Protein AF-A0A0F4ZBK9-F1 (afdb_monomer)

Foldseek 3Di:
DDDDDPVRCVVPDDPDPPDDDDPVVVVVVVVVCVVPVPPPPVVVVVVVVVVVVVVVVVVVVVVVVVVVVVVVVVVVVVVVVVVVVVVVVVVVVVPPPDPPDPDPDPVPVPVVPVVVPD

Secondary structure (DSSP, 8-state):
-----HHHHHHT----TTSPPPHHHHHHHHHHHHHTTTTTHHHHHHHHHHHHHHHHHHHHHHHHHHHHHHHHHHHHHHHHHHHHHHHHHHHHHSS--------SSSTTSSTTTGGG--

Solvent-accessible surface area (backbone atoms only — not comparable to full-atom values): 7392 Å² total; per-residue (Å²): 133,87,82,77,52,70,72,60,55,59,74,72,62,65,100,45,100,86,58,87,79,54,69,68,56,53,52,50,50,51,49,48,50,58,75,62,36,66,90,56,47,65,65,51,48,52,55,49,50,54,54,50,50,54,52,52,51,52,53,49,54,52,49,50,54,51,51,52,52,52,50,52,51,51,50,52,50,52,50,52,51,52,50,54,55,48,53,56,52,53,59,61,65,68,74,70,77,71,85,78,78,90,80,83,87,68,83,76,68,61,76,71,60,65,83,78,74,127

pLDDT: mean 75.14, std 15.74, range [45.06, 97.44]

Organism: NCBI:txid72032

Sequence (118 aa):
MSNYTDEELDRDWKPSGRRPQSTIAQSFSQELSDLFRIENSAVDLDSQVDKRKRIVSLQTEELEALEARLREIQNLEARIRTDSLSASSSAASSATASPTTASSQQGQREAAQQARRD

Radius of gyration: 49.11 Å; Cα contacts (8 Å, |Δi|>4): 5; chains: 1; bounding box: 96×46×132 Å

Structure (mmCIF, N/CA/C/O backbone):
data_AF-A0A0F4ZBK9-F1
#
_entry.id   AF-A0A0F4ZBK9-F1
#
loop_
_atom_site.group_PDB
_atom_site.id
_atom_site.type_symbol
_atom_site.label_atom_id
_atom_site.label_alt_id
_atom_site.label_comp_id
_atom_site.label_asym_id
_atom_site.label_entity_id
_atom_site.label_seq_id
_atom_site.pdbx_PDB_ins_code
_atom_site.Cartn_x
_atom_site.Cartn_y
_atom_site.Cartn_z
_atom_site.occupancy
_atom_site.B_iso_or_equiv
_atom_site.auth_seq_id
_atom_site.auth_comp_id
_atom_site.auth_asym_id
_atom_site.auth_atom_id
_atom_site.pdbx_PDB_model_num
ATOM 1 N N . MET A 1 1 ? 17.379 18.348 -50.852 1.00 45.06 1 MET A N 1
ATOM 2 C CA . MET A 1 1 ? 18.078 17.452 -49.909 1.00 45.06 1 MET A CA 1
ATOM 3 C C . MET A 1 1 ? 17.512 17.753 -48.536 1.00 45.06 1 MET A C 1
ATOM 5 O O . MET A 1 1 ? 17.728 18.856 -48.054 1.00 45.06 1 MET A O 1
ATOM 9 N N . SER A 1 2 ? 16.684 16.865 -47.984 1.00 67.19 2 SER A N 1
ATOM 10 C CA . SER A 1 2 ? 16.124 17.044 -46.640 1.00 67.19 2 SER A CA 1
ATOM 11 C C . SER A 1 2 ? 17.207 16.708 -45.618 1.00 67.19 2 SER A C 1
ATOM 13 O O . SER A 1 2 ? 17.667 15.569 -45.577 1.00 67.19 2 SER A O 1
ATOM 15 N N . ASN A 1 3 ? 17.650 17.704 -44.853 1.00 69.75 3 ASN A N 1
ATOM 16 C CA . ASN A 1 3 ? 18.548 17.507 -43.720 1.00 69.75 3 ASN A CA 1
ATOM 17 C C . ASN A 1 3 ? 17.685 17.150 -42.511 1.00 69.75 3 ASN A C 1
ATOM 19 O O . ASN A 1 3 ? 17.141 18.045 -41.871 1.00 69.75 3 ASN A O 1
ATOM 23 N N . TYR A 1 4 ? 17.515 15.858 -42.249 1.00 72.31 4 TYR A N 1
ATOM 24 C CA . TYR A 1 4 ? 16.946 15.399 -40.984 1.00 72.31 4 TYR A CA 1
ATOM 25 C C . TYR A 1 4 ? 17.944 15.688 -39.860 1.00 72.31 4 TYR A C 1
ATOM 27 O O . TYR A 1 4 ? 19.155 15.532 -40.059 1.00 72.31 4 TYR A O 1
ATOM 35 N N . THR A 1 5 ? 17.455 16.147 -38.711 1.00 73.50 5 THR A N 1
ATOM 36 C CA . THR A 1 5 ? 18.301 16.337 -37.529 1.00 73.50 5 THR A CA 1
ATOM 37 C C . THR A 1 5 ? 18.638 14.985 -36.906 1.00 73.50 5 THR A C 1
ATOM 39 O O . THR A 1 5 ? 17.872 14.030 -37.006 1.00 73.50 5 THR A O 1
ATOM 42 N N . ASP A 1 6 ? 19.802 14.900 -36.267 1.00 69.75 6 ASP A N 1
ATOM 43 C CA . ASP A 1 6 ? 20.301 13.679 -35.615 1.00 69.75 6 ASP A CA 1
ATOM 44 C C . ASP A 1 6 ? 19.265 13.089 -34.636 1.00 69.75 6 ASP A C 1
ATOM 46 O O . ASP A 1 6 ? 18.960 11.901 -34.673 1.00 69.75 6 ASP A O 1
ATOM 50 N N . GLU A 1 7 ? 18.597 13.962 -33.876 1.00 73.44 7 GLU A N 1
ATOM 51 C CA . GLU A 1 7 ? 17.517 13.607 -32.947 1.00 73.44 7 GLU A CA 1
ATOM 52 C C . GLU A 1 7 ? 16.290 12.980 -33.636 1.00 73.44 7 GLU A C 1
ATOM 54 O O . GLU A 1 7 ? 15.628 12.117 -33.059 1.00 73.44 7 GLU A O 1
ATOM 59 N N . GLU A 1 8 ? 15.965 13.387 -34.867 1.00 71.56 8 GLU A N 1
ATOM 60 C CA . GLU A 1 8 ? 14.877 12.783 -35.646 1.00 71.56 8 GLU A CA 1
ATOM 61 C C . GLU A 1 8 ? 15.281 11.412 -36.203 1.00 71.56 8 GLU A C 1
ATOM 63 O O . GLU A 1 8 ? 14.475 10.481 -36.178 1.00 71.56 8 GLU A O 1
ATOM 68 N N . LEU A 1 9 ? 16.533 11.257 -36.654 1.00 69.12 9 LEU A N 1
ATOM 69 C CA . LEU A 1 9 ? 17.057 9.960 -37.099 1.00 69.12 9 LEU A CA 1
ATOM 70 C C . LEU A 1 9 ? 17.104 8.930 -35.964 1.00 69.12 9 LEU A C 1
ATOM 72 O O . LEU A 1 9 ? 16.860 7.747 -36.219 1.00 69.12 9 LEU A O 1
ATOM 76 N N . ASP A 1 10 ? 17.409 9.366 -34.742 1.00 74.44 10 ASP A N 1
ATOM 77 C CA . ASP A 1 10 ? 17.527 8.491 -33.575 1.00 74.44 10 ASP A CA 1
ATOM 78 C C . ASP A 1 10 ? 16.170 7.967 -33.086 1.00 74.44 10 ASP A C 1
ATOM 80 O O . ASP 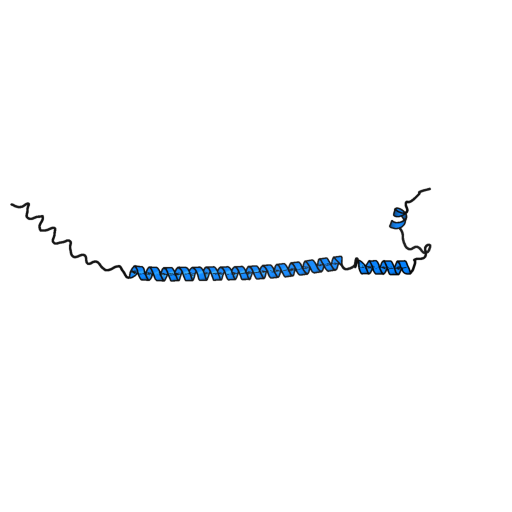A 1 10 ? 16.066 6.805 -32.688 1.00 74.44 10 ASP A O 1
ATOM 84 N N . ARG A 1 11 ? 15.103 8.776 -33.153 1.00 76.06 11 ARG A N 1
ATOM 85 C CA . ARG A 1 11 ? 13.757 8.362 -32.701 1.00 76.06 11 ARG A CA 1
ATOM 86 C C . ARG A 1 11 ? 13.159 7.233 -33.533 1.00 76.06 11 ARG A C 1
ATOM 88 O O . ARG A 1 11 ? 12.500 6.356 -32.977 1.00 76.06 11 ARG A O 1
ATOM 95 N N . ASP A 1 12 ? 13.387 7.254 -34.841 1.00 68.06 12 ASP A N 1
ATOM 96 C CA . ASP A 1 12 ? 12.835 6.267 -35.777 1.00 68.06 12 ASP A CA 1
ATOM 97 C C . ASP A 1 12 ? 13.812 5.126 -36.083 1.00 68.06 12 ASP A C 1
ATOM 99 O O . ASP A 1 12 ? 13.557 4.267 -36.942 1.00 68.06 12 ASP A O 1
ATOM 103 N N . TRP A 1 13 ? 14.944 5.093 -35.382 1.00 71.25 13 TRP A N 1
ATOM 104 C CA . TRP A 1 13 ? 15.963 4.096 -35.609 1.00 71.25 13 TRP A CA 1
ATOM 105 C C . TRP A 1 13 ? 15.459 2.694 -35.251 1.00 71.25 13 TRP A C 1
ATOM 107 O O . TRP A 1 13 ? 15.064 2.391 -34.125 1.00 71.25 13 TRP A O 1
ATOM 117 N N . LYS A 1 14 ? 15.510 1.800 -36.242 1.00 66.38 14 LYS A N 1
ATOM 118 C CA . LYS A 1 14 ? 15.242 0.369 -36.088 1.00 66.38 14 LYS A CA 1
ATOM 119 C C . LYS A 1 14 ? 16.509 -0.414 -36.422 1.00 66.38 14 LYS A C 1
ATOM 121 O O . LYS A 1 14 ? 17.177 -0.064 -37.402 1.00 66.38 14 LYS A O 1
ATOM 126 N N . PRO A 1 15 ? 16.829 -1.495 -35.688 1.00 64.56 15 PRO A N 1
ATOM 127 C CA . PRO A 1 15 ? 17.947 -2.370 -36.018 1.00 64.56 15 PRO A CA 1
ATOM 128 C C . PRO A 1 15 ? 17.748 -2.969 -37.418 1.00 64.56 15 PRO A C 1
ATOM 130 O O . PRO A 1 15 ? 17.031 -3.945 -37.611 1.00 64.56 15 PRO A O 1
ATOM 133 N N . SER A 1 16 ? 18.354 -2.351 -38.427 1.00 65.19 16 SER A N 1
ATOM 134 C CA . SER A 1 16 ? 18.416 -2.870 -39.791 1.00 65.19 16 SER A CA 1
ATOM 135 C C . SER A 1 16 ? 19.841 -3.337 -40.056 1.00 65.19 16 SER A C 1
ATOM 137 O O . SER A 1 16 ? 20.800 -2.727 -39.578 1.00 65.19 16 SER A O 1
ATOM 139 N N . GLY A 1 17 ? 19.999 -4.419 -40.825 1.00 61.22 17 GLY A N 1
ATOM 140 C CA . GLY A 1 17 ? 21.279 -5.108 -41.056 1.00 61.22 17 GLY A CA 1
ATOM 141 C C . GLY A 1 17 ? 22.394 -4.287 -41.727 1.00 61.22 17 GLY A C 1
ATOM 142 O O . GLY A 1 17 ? 23.391 -4.859 -42.148 1.00 61.22 17 GLY A O 1
ATOM 143 N N . ARG A 1 18 ? 22.243 -2.963 -41.859 1.00 66.50 18 ARG A N 1
ATOM 144 C CA . ARG A 1 18 ? 23.263 -2.041 -42.375 1.00 66.50 18 ARG A CA 1
ATOM 145 C C . ARG A 1 18 ? 24.150 -1.414 -41.297 1.00 66.50 18 ARG A C 1
ATOM 147 O O . ARG A 1 18 ? 25.195 -0.879 -41.653 1.00 66.50 18 ARG A O 1
ATOM 154 N N . ARG A 1 19 ? 23.777 -1.468 -40.011 1.00 66.06 19 ARG A N 1
ATOM 155 C CA . ARG A 1 19 ? 24.632 -1.010 -38.900 1.00 66.06 19 ARG A CA 1
ATOM 156 C C . ARG A 1 19 ? 24.851 -2.156 -37.904 1.00 66.06 19 ARG A C 1
ATOM 158 O O . ARG A 1 19 ? 23.870 -2.615 -37.319 1.00 66.06 19 ARG A O 1
ATOM 165 N N . PRO A 1 20 ? 26.091 -2.642 -37.717 1.00 66.06 20 PRO A N 1
ATOM 166 C CA . PRO A 1 20 ? 26.369 -3.673 -36.724 1.00 66.06 20 PRO A CA 1
ATOM 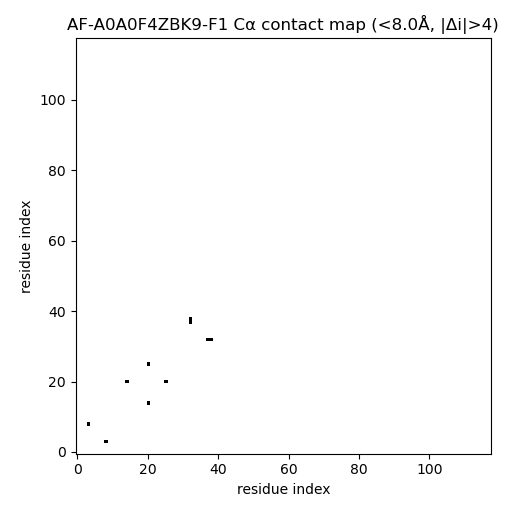167 C C . PRO A 1 20 ? 26.038 -3.146 -35.322 1.00 66.06 20 PRO A C 1
ATOM 169 O O . PRO A 1 20 ? 26.465 -2.057 -34.947 1.00 66.06 20 PRO A O 1
ATOM 172 N N . GLN A 1 21 ? 25.251 -3.912 -34.564 1.00 72.62 21 GLN A N 1
ATOM 173 C CA . GLN A 1 21 ? 24.997 -3.639 -33.150 1.00 72.62 21 GLN A CA 1
ATOM 174 C C . GLN A 1 21 ? 26.253 -3.978 -32.352 1.00 72.62 21 GLN A C 1
ATOM 176 O O . GLN A 1 21 ? 26.763 -5.094 -32.446 1.00 72.62 21 GLN A O 1
ATOM 181 N N . SER A 1 22 ? 26.748 -3.037 -31.556 1.00 82.06 22 SER A N 1
ATOM 182 C CA . SER A 1 22 ? 27.855 -3.304 -30.640 1.00 82.06 22 SER A CA 1
ATOM 183 C C . SER A 1 22 ? 27.382 -4.229 -29.514 1.00 82.06 22 SER A C 1
ATOM 185 O O . SER A 1 22 ? 26.429 -3.899 -28.811 1.00 82.06 22 SER A O 1
ATOM 187 N N . THR A 1 23 ? 28.074 -5.348 -29.278 1.00 78.50 23 THR A N 1
ATOM 188 C CA . THR A 1 23 ? 27.777 -6.276 -28.166 1.00 78.50 23 THR A CA 1
ATOM 189 C C . THR A 1 23 ? 27.754 -5.563 -26.808 1.00 78.50 23 THR A C 1
ATOM 191 O O . THR A 1 23 ? 26.904 -5.852 -25.973 1.00 78.50 23 THR A O 1
ATOM 194 N N . ILE A 1 24 ? 28.634 -4.573 -26.614 1.00 80.62 24 ILE A N 1
ATOM 195 C CA . ILE A 1 24 ? 28.697 -3.768 -25.384 1.00 80.62 24 ILE A CA 1
ATOM 196 C C . ILE A 1 24 ? 27.480 -2.850 -25.199 1.00 80.62 24 ILE A C 1
ATOM 198 O O . ILE A 1 24 ? 27.072 -2.579 -24.077 1.00 80.62 24 ILE A O 1
ATOM 202 N N . ALA A 1 25 ? 26.870 -2.386 -26.293 1.00 82.19 25 ALA A N 1
ATOM 203 C CA . ALA A 1 25 ? 25.665 -1.566 -26.227 1.00 82.19 25 ALA A CA 1
ATOM 204 C C . ALA A 1 25 ? 24.439 -2.424 -25.884 1.00 82.19 25 ALA A C 1
ATOM 206 O O . ALA A 1 25 ? 23.567 -1.969 -25.152 1.00 82.19 25 ALA A O 1
ATOM 207 N N . GLN A 1 26 ? 24.401 -3.680 -26.347 1.00 79.06 26 GLN A N 1
ATOM 208 C CA . GLN A 1 26 ? 23.375 -4.641 -25.935 1.00 79.06 26 GLN A CA 1
ATOM 209 C C . GLN A 1 26 ? 23.479 -4.966 -24.443 1.00 79.06 26 GLN A C 1
ATOM 211 O O . GLN A 1 26 ? 22.469 -4.904 -23.747 1.00 79.06 26 GLN A O 1
ATOM 216 N N . SER A 1 27 ? 24.688 -5.242 -23.934 1.00 82.69 27 SER A N 1
ATOM 217 C CA . SER A 1 27 ? 24.881 -5.498 -22.501 1.00 82.69 27 SER A CA 1
ATOM 218 C C . SER A 1 27 ? 24.551 -4.271 -21.652 1.00 82.69 27 SER A C 1
ATOM 220 O O . SER A 1 27 ? 23.887 -4.399 -20.631 1.00 82.69 27 SER A O 1
ATOM 222 N N . PHE A 1 28 ? 24.948 -3.078 -22.102 1.00 82.88 28 PHE A N 1
ATOM 223 C CA . PHE A 1 28 ? 24.647 -1.828 -21.408 1.00 82.88 28 PHE A CA 1
ATOM 224 C C . PHE A 1 28 ? 23.146 -1.513 -21.405 1.00 82.88 28 PHE A C 1
ATOM 226 O O . PHE A 1 28 ? 22.590 -1.163 -20.371 1.00 82.88 28 PHE A O 1
ATOM 233 N N . SER A 1 29 ? 22.456 -1.693 -22.537 1.00 83.38 29 SER A N 1
ATOM 234 C CA . SER A 1 29 ? 20.999 -1.543 -22.601 1.00 83.38 29 SER A CA 1
ATOM 235 C C . SER A 1 29 ? 20.299 -2.523 -21.666 1.00 83.38 29 SER A C 1
ATOM 237 O O . SER A 1 29 ? 19.362 -2.128 -20.986 1.00 83.38 29 SER A O 1
ATOM 239 N N . GLN A 1 30 ? 20.750 -3.779 -21.615 1.00 82.88 30 GLN A N 1
ATOM 240 C CA . GLN A 1 30 ? 20.179 -4.790 -20.728 1.00 82.88 30 GLN A CA 1
ATOM 241 C C . GLN A 1 30 ? 20.390 -4.437 -19.248 1.00 82.88 30 GLN A C 1
ATOM 243 O O . GLN A 1 30 ? 19.479 -4.607 -18.443 1.00 82.88 30 GLN A O 1
ATOM 248 N N . GLU A 1 31 ? 21.557 -3.895 -18.897 1.00 83.62 31 GLU A N 1
ATOM 249 C CA . GLU A 1 31 ? 21.859 -3.417 -17.545 1.00 83.62 31 GLU A CA 1
ATOM 250 C C . GLU A 1 31 ? 21.008 -2.200 -17.159 1.00 83.62 31 GLU A C 1
ATOM 252 O O . GLU A 1 31 ? 20.542 -2.117 -16.028 1.00 83.62 31 GLU A O 1
ATOM 257 N N . LEU A 1 32 ? 20.721 -1.286 -18.094 1.00 82.94 32 LEU A N 1
ATOM 258 C CA . LEU A 1 32 ? 19.786 -0.181 -17.856 1.00 82.94 32 LEU A CA 1
ATOM 259 C C . LEU A 1 32 ? 18.341 -0.665 -17.702 1.00 82.94 32 LEU A C 1
ATOM 261 O O . LEU A 1 32 ? 17.632 -0.190 -16.814 1.00 82.94 32 LEU A O 1
ATOM 265 N N . SER A 1 33 ? 17.903 -1.615 -18.530 1.00 77.44 33 SER A N 1
ATOM 266 C CA . SER A 1 33 ? 16.586 -2.245 -18.396 1.00 77.44 33 SER A CA 1
ATOM 267 C C . SER A 1 33 ? 16.413 -2.893 -17.017 1.00 77.44 33 SER A C 1
ATOM 269 O O . SER A 1 33 ? 15.352 -2.749 -16.405 1.00 77.44 33 SER A O 1
ATOM 271 N N . ASP A 1 34 ? 17.464 -3.541 -16.500 1.00 77.56 34 ASP A N 1
ATOM 272 C CA . ASP A 1 34 ? 17.483 -4.144 -15.163 1.00 77.56 34 ASP A CA 1
ATOM 273 C C . ASP A 1 34 ? 17.568 -3.091 -14.041 1.00 77.56 34 ASP A C 1
ATOM 275 O O . ASP A 1 34 ? 16.758 -3.111 -13.115 1.00 77.56 34 ASP A O 1
ATOM 279 N N . LEU A 1 35 ? 18.465 -2.101 -14.153 1.00 77.81 35 LEU A N 1
ATOM 280 C CA . LEU A 1 35 ? 18.626 -1.003 -13.186 1.00 77.81 35 LEU A CA 1
ATOM 281 C C . LEU A 1 35 ? 17.334 -0.216 -12.981 1.00 77.81 35 LEU A C 1
ATOM 283 O O . LEU A 1 35 ? 16.953 0.089 -11.849 1.00 77.81 35 LEU A O 1
ATOM 287 N N . PHE A 1 36 ? 16.657 0.121 -14.075 1.00 75.81 36 PHE A N 1
ATOM 288 C CA . PHE A 1 36 ? 15.431 0.900 -14.016 1.00 75.81 36 PHE A CA 1
ATOM 289 C C . PHE A 1 36 ? 14.177 0.035 -13.835 1.00 75.81 36 PHE A C 1
ATOM 291 O O . PHE A 1 36 ? 13.097 0.591 -13.629 1.00 75.81 36 PHE A O 1
ATOM 298 N N . ARG A 1 37 ? 14.295 -1.304 -13.875 1.00 68.25 37 ARG A N 1
ATOM 299 C CA . ARG A 1 37 ? 13.197 -2.276 -13.681 1.00 68.25 37 ARG A CA 1
ATOM 300 C C . ARG A 1 37 ? 11.906 -1.886 -14.423 1.00 68.25 37 ARG A C 1
ATOM 302 O O . ARG A 1 37 ? 10.802 -2.093 -13.911 1.00 68.25 37 ARG A O 1
ATOM 309 N N . ILE A 1 38 ? 12.049 -1.266 -15.597 1.00 65.19 38 ILE A N 1
ATOM 310 C CA . ILE A 1 38 ? 11.010 -0.418 -16.215 1.00 65.19 38 ILE A CA 1
ATOM 311 C C . ILE A 1 38 ? 9.775 -1.233 -16.598 1.00 65.19 38 ILE A C 1
ATOM 313 O O . ILE A 1 38 ? 8.657 -0.733 -16.529 1.00 65.19 38 ILE A O 1
ATOM 317 N N . GLU A 1 39 ? 9.958 -2.498 -16.963 1.00 62.66 39 GLU A N 1
ATOM 318 C CA . GLU A 1 39 ? 8.906 -3.274 -17.623 1.00 62.66 39 GLU A CA 1
ATOM 319 C C . GLU A 1 39 ? 7.974 -4.016 -16.651 1.00 62.66 39 GLU A C 1
ATOM 321 O O . GLU A 1 39 ? 6.847 -4.326 -17.024 1.00 62.66 39 GLU A O 1
ATOM 326 N N . ASN A 1 40 ? 8.373 -4.213 -15.385 1.00 60.00 40 ASN A N 1
ATOM 327 C CA . ASN A 1 40 ? 7.562 -4.935 -14.387 1.00 60.00 40 ASN A CA 1
ATOM 328 C C . ASN A 1 40 ? 7.292 -4.145 -13.096 1.00 60.00 40 ASN A C 1
ATOM 330 O O . ASN A 1 40 ? 6.275 -4.356 -12.438 1.00 60.00 40 ASN A O 1
ATOM 334 N N . SER A 1 41 ? 8.170 -3.206 -12.727 1.00 65.44 41 SER A N 1
ATOM 335 C CA . SER A 1 41 ? 8.128 -2.571 -11.405 1.00 65.44 41 SER A CA 1
ATOM 336 C C . SER A 1 41 ? 6.912 -1.671 -11.202 1.00 65.44 41 SER A C 1
ATOM 338 O O . SER A 1 41 ? 6.334 -1.687 -10.124 1.00 65.44 41 SER A O 1
ATOM 340 N N . ALA A 1 42 ? 6.486 -0.906 -12.212 1.00 71.31 42 ALA A N 1
ATOM 341 C CA . ALA A 1 42 ? 5.397 0.062 -12.047 1.00 71.31 42 ALA A CA 1
ATOM 342 C C . ALA A 1 42 ? 4.035 -0.613 -11.796 1.00 71.31 42 ALA A C 1
ATOM 344 O O . ALA A 1 42 ? 3.308 -0.214 -10.888 1.00 71.31 42 ALA A O 1
ATOM 345 N N . VAL A 1 43 ? 3.720 -1.666 -12.556 1.00 77.62 43 VAL A N 1
ATOM 346 C CA . VAL A 1 43 ? 2.483 -2.450 -12.387 1.00 77.62 43 VAL A CA 1
ATOM 347 C C . VAL A 1 43 ? 2.518 -3.236 -11.073 1.00 77.62 43 VAL A C 1
ATOM 349 O O . VAL A 1 43 ? 1.529 -3.276 -10.337 1.00 77.62 43 VAL A O 1
ATOM 352 N N . ASP A 1 44 ? 3.675 -3.807 -10.724 1.00 78.06 44 ASP A N 1
ATOM 353 C CA . ASP A 1 44 ? 3.848 -4.513 -9.456 1.00 78.06 44 ASP A CA 1
ATOM 354 C C . ASP A 1 44 ? 3.732 -3.560 -8.253 1.00 78.06 44 ASP A C 1
ATOM 356 O O . ASP A 1 44 ? 3.084 -3.916 -7.263 1.00 78.06 44 ASP A O 1
ATOM 360 N N . LEU A 1 45 ? 4.289 -2.342 -8.338 1.00 80.94 45 LEU A N 1
ATOM 361 C CA . LEU A 1 45 ? 4.158 -1.301 -7.312 1.00 80.94 45 LEU A CA 1
ATOM 362 C C . LEU A 1 45 ? 2.703 -0.891 -7.117 1.00 80.94 45 LEU A C 1
ATOM 364 O O . LEU A 1 45 ? 2.256 -0.823 -5.974 1.00 80.94 45 LEU A O 1
ATOM 368 N N . ASP A 1 46 ? 1.971 -0.643 -8.201 1.00 85.62 46 ASP A N 1
ATOM 369 C CA . ASP A 1 46 ? 0.564 -0.241 -8.139 1.00 85.62 46 ASP A CA 1
ATOM 370 C C . ASP A 1 46 ? -0.282 -1.328 -7.459 1.00 85.62 46 ASP A C 1
ATOM 372 O O . ASP A 1 46 ? -0.979 -1.079 -6.471 1.00 85.62 46 ASP A O 1
ATOM 376 N N . SER A 1 47 ? -0.082 -2.588 -7.862 1.00 86.75 47 SER A N 1
ATOM 377 C CA . SER A 1 47 ? -0.750 -3.728 -7.229 1.00 86.75 47 SER A CA 1
ATOM 378 C C . SER A 1 47 ? -0.401 -3.875 -5.739 1.00 86.75 47 SER A C 1
ATOM 380 O O . SER A 1 47 ? -1.252 -4.260 -4.930 1.00 86.75 47 SER A O 1
ATOM 382 N N . GLN A 1 48 ? 0.844 -3.582 -5.344 1.00 88.62 48 GLN A N 1
ATOM 383 C CA . GLN A 1 48 ? 1.276 -3.619 -3.946 1.00 88.62 48 GLN A CA 1
ATOM 384 C C . GLN A 1 48 ? 0.672 -2.478 -3.135 1.00 88.62 48 GLN A C 1
ATOM 386 O O . GLN A 1 48 ? 0.265 -2.695 -1.992 1.00 88.62 48 GLN A O 1
ATOM 391 N N . VAL A 1 49 ? 0.597 -1.280 -3.711 1.00 93.88 49 VAL A N 1
ATOM 392 C CA . VAL A 1 49 ? -0.031 -0.120 -3.081 1.00 93.88 49 VAL A CA 1
ATOM 393 C C . VAL A 1 49 ? -1.510 -0.398 -2.841 1.00 93.88 49 VAL A C 1
ATOM 395 O O . VAL A 1 49 ? -1.980 -0.199 -1.723 1.00 93.88 49 VAL A O 1
ATOM 398 N N . ASP A 1 50 ? -2.226 -0.941 -3.821 1.00 94.44 50 ASP A N 1
ATOM 399 C CA . ASP A 1 50 ? -3.640 -1.286 -3.669 1.00 94.44 50 ASP A CA 1
ATOM 400 C C . ASP A 1 50 ? -3.881 -2.369 -2.618 1.00 94.44 50 ASP A C 1
ATOM 402 O O . ASP A 1 50 ? -4.790 -2.247 -1.792 1.00 94.44 50 ASP A O 1
ATOM 406 N N . LYS A 1 51 ? -3.039 -3.409 -2.587 1.00 94.25 51 LYS A N 1
ATOM 407 C CA . LYS A 1 51 ? -3.085 -4.431 -1.529 1.00 94.25 51 LYS A CA 1
ATOM 408 C C . LYS A 1 51 ? -2.881 -3.804 -0.151 1.00 94.25 51 LYS A C 1
ATOM 410 O O . LYS A 1 51 ? -3.657 -4.079 0.762 1.00 94.25 51 LYS A O 1
ATOM 415 N N . ARG A 1 52 ? -1.872 -2.939 0.001 1.00 95.50 52 ARG A N 1
ATOM 416 C CA . ARG A 1 52 ? -1.591 -2.250 1.271 1.00 95.50 52 ARG A CA 1
ATOM 417 C C . ARG A 1 52 ? -2.732 -1.329 1.682 1.00 95.50 52 ARG A C 1
ATOM 419 O O . ARG A 1 52 ? -3.123 -1.370 2.841 1.00 95.50 52 ARG A O 1
ATOM 426 N N . LYS A 1 53 ? -3.304 -0.559 0.752 1.00 97.00 53 LYS A N 1
ATOM 427 C CA . LYS A 1 53 ? -4.469 0.298 1.017 1.00 97.00 53 LYS A CA 1
ATOM 428 C C . LYS A 1 53 ? -5.632 -0.511 1.582 1.00 97.00 53 LYS A C 1
ATOM 430 O O . LYS A 1 53 ? -6.151 -0.142 2.624 1.00 97.00 53 LYS A O 1
ATOM 435 N N . ARG A 1 54 ? -5.989 -1.643 0.960 1.00 95.88 54 ARG A N 1
ATOM 436 C CA . ARG A 1 54 ? -7.077 -2.506 1.461 1.00 95.88 54 ARG A CA 1
ATOM 437 C C . ARG A 1 54 ? -6.810 -3.030 2.870 1.00 95.88 54 ARG A C 1
ATOM 439 O O . ARG A 1 54 ? -7.719 -3.028 3.690 1.00 95.88 54 ARG A O 1
ATOM 446 N N . ILE A 1 55 ? -5.578 -3.461 3.150 1.00 96.38 55 ILE A N 1
ATOM 447 C CA . ILE A 1 55 ? -5.195 -3.946 4.484 1.00 96.38 55 ILE A CA 1
ATOM 448 C C . ILE A 1 55 ? -5.331 -2.826 5.519 1.00 96.38 55 ILE A C 1
ATOM 450 O O . ILE A 1 55 ? -5.933 -3.038 6.565 1.00 96.38 55 ILE A O 1
ATOM 454 N N . VAL A 1 56 ? -4.812 -1.634 5.216 1.00 97.38 56 VAL A N 1
ATOM 455 C CA . VAL A 1 56 ? -4.889 -0.482 6.124 1.00 97.38 56 VAL A CA 1
ATOM 456 C C . VAL A 1 56 ? -6.337 -0.050 6.350 1.00 97.38 56 VAL A C 1
ATOM 458 O O . VAL A 1 56 ? -6.708 0.215 7.489 1.00 97.38 56 VAL A O 1
ATOM 461 N N . SER A 1 57 ? -7.170 -0.019 5.307 1.00 96.25 57 SER A N 1
ATOM 462 C CA . SER A 1 57 ? -8.602 0.269 5.448 1.00 96.25 57 SER A CA 1
ATOM 463 C C . SER A 1 57 ? -9.293 -0.730 6.377 1.00 96.25 57 SER A C 1
ATOM 465 O O . SER A 1 57 ? -9.943 -0.304 7.324 1.00 96.25 57 SER A O 1
ATOM 467 N N . LEU A 1 58 ? -9.071 -2.036 6.186 1.00 96.94 58 LEU A N 1
ATOM 468 C CA . LEU A 1 58 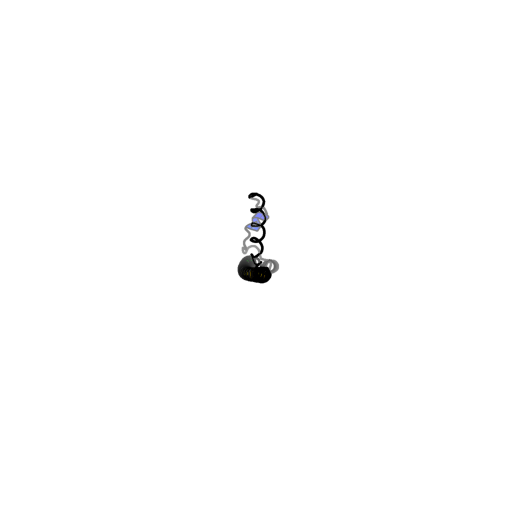? -9.652 -3.074 7.045 1.00 96.94 58 LEU A CA 1
ATOM 469 C C . LEU A 1 58 ? -9.207 -2.928 8.509 1.00 96.94 58 LEU A C 1
ATOM 471 O O . LEU A 1 58 ? -10.024 -2.999 9.420 1.00 96.94 58 LEU A O 1
ATOM 475 N N . GLN A 1 59 ? -7.912 -2.690 8.736 1.00 96.75 59 GLN A N 1
ATOM 476 C CA . GLN A 1 59 ? -7.376 -2.470 10.082 1.00 96.75 59 GLN A CA 1
ATOM 477 C C . GLN A 1 59 ? -7.962 -1.214 10.735 1.00 96.75 59 GLN A C 1
ATOM 479 O O . GLN A 1 59 ? -8.187 -1.196 11.940 1.00 96.75 59 GLN A O 1
ATOM 484 N N . THR A 1 60 ? -8.216 -0.168 9.948 1.00 96.75 60 THR A N 1
ATOM 485 C CA . THR A 1 60 ? -8.819 1.078 10.440 1.00 96.75 60 THR A CA 1
ATOM 486 C C . THR A 1 60 ? -10.269 0.850 10.863 1.00 96.75 60 THR A C 1
ATOM 488 O O . THR A 1 60 ? -10.651 1.293 11.940 1.00 96.75 60 THR A O 1
ATOM 491 N N . GLU A 1 61 ? -11.049 0.108 10.072 1.00 96.81 61 GLU A N 1
ATOM 492 C CA . GLU A 1 61 ? -12.427 -0.273 10.416 1.00 96.81 61 GLU A CA 1
ATOM 493 C C . GLU A 1 61 ? -12.480 -1.127 11.693 1.00 96.81 61 GLU A C 1
ATOM 495 O O . GLU A 1 61 ? -13.322 -0.906 12.564 1.00 96.81 61 GLU A O 1
ATOM 500 N N . GLU A 1 62 ? -11.556 -2.082 11.844 1.00 96.75 62 GLU A N 1
ATOM 501 C CA . GLU A 1 62 ? -11.458 -2.903 13.054 1.00 96.75 62 GLU A CA 1
ATOM 502 C C . GLU A 1 62 ? -11.101 -2.058 14.286 1.00 96.75 62 GLU A C 1
ATOM 504 O O . GLU A 1 62 ? -11.723 -2.206 15.341 1.00 96.75 62 GLU A O 1
ATOM 509 N N . LEU A 1 63 ? -10.140 -1.137 14.153 1.00 97.44 63 LEU A N 1
ATOM 510 C CA . LEU A 1 63 ? -9.774 -0.213 15.227 1.00 97.44 63 LEU A CA 1
ATOM 511 C C . LEU A 1 63 ? -10.942 0.700 15.609 1.00 97.44 63 LEU A C 1
ATOM 513 O O . LEU A 1 63 ? -11.223 0.850 16.796 1.00 97.44 63 LEU A O 1
ATOM 517 N N . GLU A 1 64 ? -11.668 1.245 14.635 1.00 96.75 64 GLU A N 1
ATOM 518 C CA . GLU A 1 64 ? -12.849 2.074 14.886 1.00 96.75 64 GLU A CA 1
ATOM 519 C C . GLU A 1 64 ? -13.940 1.288 15.630 1.00 96.75 64 GLU A C 1
ATOM 521 O O . GLU A 1 64 ? -14.510 1.779 16.609 1.00 96.75 64 GLU A O 1
ATOM 526 N N . ALA A 1 65 ? -14.190 0.035 15.238 1.00 96.69 65 ALA A N 1
ATOM 527 C CA . ALA A 1 65 ? -15.144 -0.833 15.923 1.00 96.69 65 ALA A CA 1
ATOM 528 C C . ALA A 1 65 ? -14.732 -1.115 17.381 1.00 96.69 65 ALA A C 1
ATOM 530 O O . ALA A 1 65 ? -15.577 -1.121 18.286 1.00 96.69 65 ALA A O 1
ATOM 531 N N . LEU A 1 66 ? -13.434 -1.321 17.631 1.00 96.75 66 LEU A N 1
ATOM 532 C CA . LEU A 1 66 ? -12.899 -1.507 18.980 1.00 96.75 66 LEU A CA 1
ATOM 533 C C . LEU A 1 66 ? -13.019 -0.232 19.822 1.00 96.75 66 LEU A C 1
ATOM 535 O O . LEU A 1 66 ? -13.446 -0.301 20.977 1.00 96.75 66 LEU A O 1
ATOM 539 N N . GLU A 1 67 ? -12.704 0.930 19.255 1.00 96.00 67 GLU A N 1
ATOM 540 C CA . GLU A 1 67 ? -12.848 2.221 19.929 1.00 96.00 67 GLU A CA 1
ATOM 541 C C . GLU A 1 67 ? -14.308 2.535 20.266 1.00 96.00 67 GLU A C 1
ATOM 543 O O . GLU A 1 67 ? -14.605 2.972 21.382 1.00 96.00 67 GLU A O 1
ATOM 548 N N . ALA A 1 68 ? -15.238 2.261 19.348 1.00 96.62 68 ALA A N 1
ATOM 549 C CA . ALA A 1 68 ? -16.668 2.428 19.585 1.00 96.62 68 ALA A CA 1
ATOM 550 C C . ALA A 1 68 ? -17.148 1.548 20.747 1.00 96.62 68 ALA A C 1
ATOM 552 O O . ALA A 1 68 ? -17.842 2.022 21.650 1.00 96.62 68 ALA A O 1
ATOM 553 N N . ARG A 1 69 ? -16.712 0.282 20.782 1.00 95.88 69 ARG A N 1
ATOM 554 C CA . ARG A 1 69 ? -17.028 -0.634 21.883 1.00 95.88 69 ARG A CA 1
ATOM 555 C C . ARG A 1 69 ? -16.450 -0.155 23.215 1.00 95.88 69 ARG A C 1
ATOM 557 O O . ARG A 1 69 ? -17.134 -0.233 24.234 1.00 95.88 69 ARG A O 1
ATOM 564 N N . LEU A 1 70 ? -15.212 0.339 23.225 1.00 96.38 70 LEU A N 1
ATOM 565 C CA . LEU A 1 70 ? -14.589 0.883 24.434 1.00 96.38 70 LEU A CA 1
ATOM 566 C C . LEU A 1 70 ? -15.326 2.125 24.942 1.00 96.38 70 LEU A C 1
ATOM 568 O O . LEU A 1 70 ? -15.557 2.236 26.145 1.00 96.38 70 LEU A O 1
ATOM 572 N N . ARG A 1 71 ? -15.749 3.027 24.048 1.00 96.12 71 ARG A N 1
ATOM 573 C CA . ARG A 1 71 ? -16.561 4.197 24.419 1.00 96.12 71 ARG A CA 1
ATOM 574 C C . ARG A 1 71 ? -17.905 3.803 25.019 1.00 96.12 71 ARG A C 1
ATOM 576 O O . ARG A 1 71 ? -18.300 4.390 26.023 1.00 96.12 71 ARG A O 1
ATOM 583 N N . GLU A 1 72 ? -18.580 2.808 24.448 1.00 95.62 72 GLU A N 1
ATOM 584 C CA . GLU A 1 72 ? -19.853 2.317 24.986 1.00 95.62 72 GLU A CA 1
ATOM 585 C C . GLU A 1 72 ? -19.679 1.770 26.408 1.00 95.62 72 GLU A C 1
ATOM 587 O O . GLU A 1 72 ? -20.406 2.159 27.321 1.00 95.62 72 GLU A O 1
ATOM 592 N N . ILE A 1 73 ? -18.651 0.943 26.633 1.00 96.25 73 ILE A N 1
ATOM 593 C CA . ILE A 1 73 ? -18.338 0.411 27.967 1.00 96.25 73 ILE A CA 1
ATOM 594 C C . ILE A 1 73 ? -18.035 1.547 28.951 1.00 96.25 73 ILE A C 1
ATOM 596 O O . ILE A 1 73 ? -18.576 1.556 30.056 1.00 96.25 73 ILE A O 1
ATOM 600 N N . GLN A 1 74 ? -17.228 2.535 28.554 1.00 93.56 74 GLN A N 1
ATOM 601 C CA . GLN A 1 74 ? -16.922 3.690 29.404 1.00 93.56 74 GLN A CA 1
ATOM 602 C C . GLN A 1 74 ? -18.176 4.497 29.767 1.00 93.56 74 GLN A C 1
ATOM 604 O O . GLN A 1 74 ? -18.311 4.940 30.909 1.00 93.56 74 GLN A O 1
ATOM 609 N N . ASN A 1 75 ? -19.111 4.668 28.831 1.00 92.75 75 ASN A N 1
ATOM 610 C CA . ASN A 1 75 ? -20.368 5.367 29.083 1.00 92.75 75 ASN A CA 1
ATOM 611 C C . ASN A 1 75 ? -21.265 4.588 30.061 1.00 92.75 75 ASN A C 1
ATOM 613 O O . ASN A 1 75 ? -21.783 5.155 31.025 1.00 92.75 75 ASN A O 1
ATOM 617 N N . LEU A 1 76 ? -21.390 3.271 29.870 1.00 93.38 76 LEU A N 1
ATOM 618 C CA . LEU A 1 76 ? -22.123 2.398 30.790 1.00 93.38 76 LEU A CA 1
ATOM 619 C C . LEU A 1 76 ? -21.521 2.433 32.199 1.00 93.38 76 LEU A C 1
ATOM 621 O O . LEU A 1 76 ? -22.256 2.594 33.173 1.00 93.38 76 LEU A O 1
ATOM 625 N N . GLU A 1 77 ? -20.196 2.357 32.327 1.00 93.12 77 GLU A N 1
ATOM 626 C CA . GLU A 1 77 ? -19.519 2.477 33.621 1.00 93.12 77 GLU A CA 1
ATOM 627 C C . GLU A 1 77 ? -19.736 3.839 34.283 1.00 93.12 77 GLU A C 1
ATOM 629 O O . GLU A 1 77 ? -19.971 3.903 35.491 1.00 93.12 77 GLU A O 1
ATOM 634 N N . ALA A 1 78 ? -19.650 4.934 33.523 1.00 92.19 78 ALA A N 1
ATOM 635 C CA . ALA A 1 78 ? -19.907 6.274 34.041 1.00 92.19 78 ALA A CA 1
ATOM 636 C C . ALA A 1 78 ? -21.351 6.397 34.548 1.00 92.19 78 ALA A C 1
ATOM 638 O O . ALA A 1 78 ? -21.600 6.968 35.615 1.00 92.19 78 ALA A O 1
ATOM 639 N N . ARG A 1 79 ? -22.303 5.797 33.832 1.00 89.75 79 ARG A N 1
ATOM 640 C CA . ARG A 1 79 ? -23.708 5.757 34.232 1.00 89.75 79 ARG A CA 1
ATOM 641 C C . ARG A 1 79 ? -23.927 4.914 35.487 1.00 89.75 79 ARG A C 1
ATOM 643 O O . ARG A 1 79 ? -24.579 5.383 36.406 1.00 89.75 79 ARG A O 1
ATOM 650 N N . ILE A 1 80 ? -23.309 3.738 35.598 1.00 91.81 80 ILE A N 1
ATOM 651 C CA . ILE A 1 80 ? -23.374 2.908 36.816 1.00 91.81 80 ILE A CA 1
ATOM 652 C C . ILE A 1 80 ? -22.732 3.629 38.012 1.00 91.81 80 ILE A C 1
ATOM 654 O O . ILE A 1 80 ? -23.278 3.620 39.117 1.00 91.81 80 ILE A O 1
ATOM 658 N N . ARG A 1 81 ? -21.588 4.297 37.815 1.00 91.38 81 ARG A N 1
ATOM 659 C CA . ARG A 1 81 ? -20.953 5.095 38.874 1.00 91.38 81 ARG A CA 1
ATOM 660 C C . ARG A 1 81 ? -21.860 6.235 39.324 1.00 91.38 81 ARG A C 1
ATOM 662 O O . ARG A 1 81 ? -22.106 6.375 40.512 1.00 91.38 81 ARG A O 1
ATOM 669 N N . THR A 1 82 ? -22.399 7.022 38.402 1.00 87.25 82 THR A N 1
ATOM 670 C CA . THR A 1 82 ? -23.303 8.127 38.764 1.00 87.25 82 THR A CA 1
ATOM 671 C C . THR A 1 82 ? -24.584 7.636 39.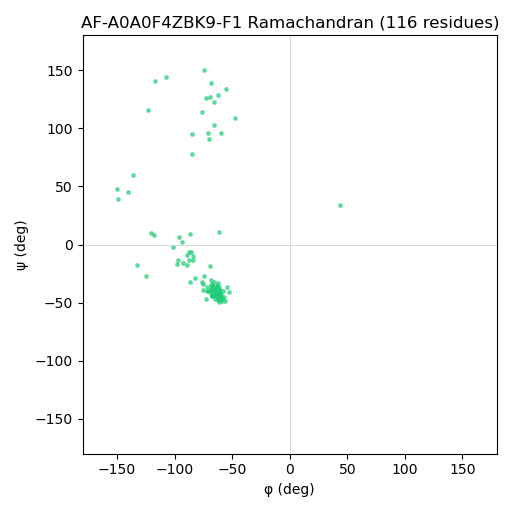440 1.00 87.25 82 THR A C 1
ATOM 673 O O . THR A 1 82 ? -24.984 8.215 40.447 1.00 87.25 82 THR A O 1
ATOM 676 N N . ASP A 1 83 ? -25.174 6.537 38.971 1.00 83.56 83 ASP A N 1
ATOM 677 C CA . ASP A 1 83 ? -26.383 5.954 39.563 1.00 83.56 83 ASP A CA 1
ATOM 678 C C . ASP A 1 83 ? -26.114 5.367 40.962 1.00 83.56 83 ASP A C 1
ATOM 680 O O . ASP A 1 83 ? -26.892 5.575 41.889 1.00 83.56 83 ASP A O 1
ATOM 684 N N . SER A 1 84 ? -24.952 4.736 41.181 1.00 80.12 84 SER A N 1
ATOM 685 C CA . SER A 1 84 ? -24.539 4.261 42.515 1.00 80.12 84 SER A CA 1
ATOM 686 C C . SER A 1 84 ? -24.243 5.402 43.501 1.00 80.12 84 SER A C 1
ATOM 688 O O . SER A 1 84 ? -24.633 5.315 44.669 1.00 80.12 84 SER A O 1
ATOM 690 N N . LEU A 1 85 ? -23.639 6.512 43.055 1.00 75.56 85 LEU A N 1
ATOM 691 C CA . LEU A 1 85 ? -23.498 7.723 43.877 1.00 75.56 85 LEU A CA 1
ATOM 692 C C . LEU A 1 85 ? -24.860 8.397 44.159 1.00 75.56 85 LEU A C 1
ATOM 694 O O . LEU A 1 85 ? -25.084 8.913 45.259 1.00 75.56 85 LEU A O 1
ATOM 698 N N . SER A 1 86 ? -25.793 8.366 43.204 1.00 70.00 86 SER A N 1
ATOM 699 C CA . SER A 1 86 ? -27.143 8.924 43.365 1.00 70.00 86 SER A CA 1
ATOM 700 C C . SER A 1 86 ? -28.015 8.077 44.303 1.00 70.00 86 SER A C 1
ATOM 702 O O . SER A 1 86 ? -28.707 8.620 45.165 1.00 70.00 86 SER A O 1
ATOM 704 N N . ALA A 1 87 ? -27.933 6.746 44.229 1.00 64.62 87 ALA A N 1
ATOM 705 C CA . ALA A 1 87 ? -28.615 5.828 45.146 1.00 64.62 87 ALA A CA 1
ATOM 706 C C . ALA A 1 87 ? -28.092 5.954 46.592 1.00 64.62 87 ALA A C 1
ATOM 708 O O . ALA A 1 87 ? -28.862 5.917 47.552 1.00 64.62 87 ALA A O 1
ATOM 709 N N . SER A 1 88 ? -26.784 6.184 46.755 1.00 61.00 88 SER A N 1
ATOM 710 C CA . SER A 1 88 ? -26.156 6.392 48.069 1.00 61.00 88 SER A CA 1
ATOM 711 C C . SER A 1 88 ? -26.576 7.716 48.727 1.00 61.00 88 SER A C 1
ATOM 713 O O . SER A 1 88 ? -26.730 7.788 49.945 1.00 61.00 88 SER A O 1
ATOM 715 N N . SER A 1 89 ? -26.794 8.769 47.932 1.00 61.09 89 SER A N 1
ATOM 716 C CA . SER A 1 89 ? -27.212 10.091 48.425 1.00 61.09 89 SER A CA 1
ATOM 717 C C . SER A 1 89 ? -28.723 10.203 48.672 1.00 61.09 89 SER A C 1
ATOM 719 O O . SER A 1 89 ? -29.139 10.910 49.594 1.00 61.09 89 SER A O 1
ATOM 721 N N . SER A 1 90 ? -29.549 9.455 47.933 1.00 58.91 90 SER A N 1
ATOM 722 C CA . SER A 1 90 ? -31.001 9.372 48.166 1.00 58.91 90 SER A CA 1
ATOM 723 C C . SER A 1 90 ? -31.372 8.488 49.369 1.00 58.91 90 SER A C 1
ATOM 725 O O . SER A 1 90 ? -32.286 8.844 50.109 1.00 58.91 90 SER A O 1
ATOM 727 N N . ALA A 1 91 ? -30.610 7.428 49.672 1.00 57.16 91 ALA A N 1
ATOM 728 C CA . ALA A 1 91 ? -30.788 6.655 50.911 1.00 57.16 91 ALA A CA 1
ATOM 729 C C . ALA A 1 91 ? -30.412 7.452 52.182 1.00 57.16 91 ALA A C 1
ATOM 731 O O . ALA A 1 91 ? -31.056 7.311 53.225 1.00 57.16 91 ALA A O 1
ATOM 732 N N . ALA A 1 92 ? -29.404 8.330 52.098 1.00 56.19 92 ALA A N 1
ATOM 733 C CA . ALA A 1 92 ? -28.975 9.179 53.213 1.00 56.19 92 ALA A CA 1
ATOM 734 C C . ALA A 1 92 ? -29.942 10.344 53.507 1.00 56.19 92 ALA A C 1
ATOM 736 O O . ALA A 1 92 ? -30.032 10.796 54.647 1.00 56.19 92 ALA A O 1
ATOM 737 N N . SER A 1 93 ? -30.693 10.817 52.506 1.00 57.19 93 SER A N 1
ATOM 738 C CA . SER A 1 93 ? -31.662 11.916 52.660 1.00 57.19 93 SER A CA 1
ATOM 739 C C . SER A 1 93 ? -33.063 11.453 53.088 1.00 57.19 93 SER A C 1
ATOM 741 O O . SER A 1 93 ? -33.846 12.265 53.576 1.00 57.19 93 SER A O 1
ATOM 743 N N . SER A 1 94 ? -33.363 10.151 53.022 1.00 57.00 94 SER A N 1
ATOM 744 C CA . SER A 1 94 ? -34.584 9.560 53.597 1.00 57.00 94 SER A CA 1
ATOM 745 C C . SER A 1 94 ? -34.484 9.185 55.086 1.00 57.00 94 SER A C 1
ATOM 747 O O . SER A 1 94 ? -35.493 8.819 55.684 1.00 57.00 94 SER A O 1
ATOM 749 N N . ALA A 1 95 ? -33.304 9.288 55.713 1.00 54.88 95 ALA A N 1
ATOM 750 C CA . ALA A 1 95 ? -33.083 8.884 57.110 1.00 54.88 95 ALA A CA 1
ATOM 751 C C . ALA A 1 95 ? -33.237 10.017 58.155 1.00 54.88 95 ALA A C 1
ATOM 753 O O . ALA A 1 95 ? -33.044 9.771 59.344 1.00 54.88 95 ALA A O 1
ATOM 754 N N . THR A 1 96 ? -33.594 11.245 57.757 1.00 54.72 96 THR A N 1
ATOM 755 C CA . THR A 1 96 ? -33.712 12.407 58.673 1.00 54.72 96 THR A CA 1
ATOM 756 C C . THR A 1 96 ? -35.098 13.057 58.736 1.00 54.72 96 THR A C 1
ATOM 758 O O . THR A 1 96 ? -35.263 14.082 59.397 1.00 54.72 96 THR A O 1
ATOM 761 N N . ALA A 1 97 ? -36.133 12.451 58.149 1.00 52.12 97 ALA A N 1
ATOM 762 C CA . ALA A 1 97 ? -37.511 12.894 58.363 1.00 52.12 97 ALA A CA 1
ATOM 763 C C . ALA A 1 97 ? -38.095 12.267 59.643 1.00 52.12 97 ALA A C 1
ATOM 765 O O . ALA A 1 97 ? -38.860 11.305 59.604 1.00 52.12 97 ALA A O 1
ATOM 766 N N . SER A 1 98 ? -37.716 12.818 60.797 1.00 53.53 98 SER A N 1
ATOM 767 C CA . SER A 1 98 ? -38.402 12.582 62.071 1.00 53.53 98 SER A CA 1
ATOM 768 C C . SER A 1 98 ? -39.892 12.941 61.938 1.00 53.53 98 SER A C 1
ATOM 770 O O . SER A 1 98 ? -40.199 14.028 61.439 1.00 53.53 98 SER A O 1
ATOM 772 N N . PRO A 1 99 ? -40.842 12.108 62.404 1.00 54.25 99 PRO A N 1
ATOM 773 C CA . PRO A 1 99 ? -42.233 12.518 62.516 1.00 54.25 99 PRO A CA 1
ATOM 774 C C . PRO A 1 99 ? -4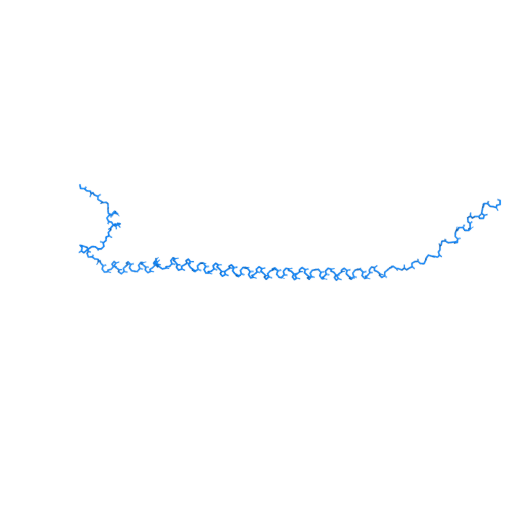2.331 13.526 63.665 1.00 54.25 99 PRO A C 1
ATOM 776 O O . PRO A 1 99 ? -42.401 13.154 64.834 1.00 54.25 99 PRO A O 1
ATOM 779 N N . THR A 1 100 ? -42.287 14.822 63.354 1.00 53.66 100 THR A N 1
ATOM 780 C CA . THR A 1 100 ? -42.600 15.862 64.337 1.00 53.66 100 THR A CA 1
ATOM 781 C C . THR A 1 100 ? -44.072 15.735 64.700 1.00 53.66 100 THR A C 1
ATOM 783 O O . THR A 1 100 ? -44.966 16.112 63.945 1.00 53.66 100 THR A O 1
ATOM 786 N N . THR A 1 101 ? -44.300 15.162 65.875 1.00 53.00 101 THR A N 1
ATOM 787 C CA . THR A 1 101 ? -45.566 15.082 66.588 1.00 53.00 101 THR A CA 1
ATOM 788 C C . THR A 1 101 ? -46.248 16.449 66.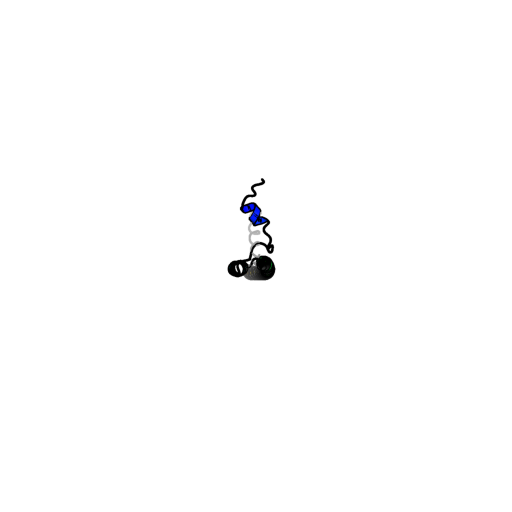617 1.00 53.00 101 THR A C 1
ATOM 790 O O . THR A 1 101 ? -45.831 17.364 67.328 1.00 53.00 101 THR A O 1
ATOM 793 N N . ALA A 1 102 ? -47.329 16.588 65.855 1.00 53.06 102 ALA A N 1
ATOM 794 C CA . ALA A 1 102 ? -48.281 17.677 65.993 1.00 53.06 102 ALA A CA 1
ATOM 795 C C . ALA A 1 102 ? -49.061 17.491 67.308 1.00 53.06 102 ALA A C 1
ATOM 797 O O . ALA A 1 102 ? -50.066 16.791 67.337 1.00 53.06 102 ALA A O 1
ATOM 798 N N . SER A 1 103 ? -48.586 18.068 68.419 1.00 55.06 103 SER A N 1
ATOM 799 C CA . SER A 1 103 ? -49.331 18.057 69.694 1.00 55.06 103 SER A CA 1
ATOM 800 C C . SER A 1 103 ? -49.071 19.283 70.580 1.00 55.06 103 SER A C 1
ATOM 802 O O . SER A 1 103 ? -48.992 19.186 71.803 1.00 55.06 103 SER A O 1
ATOM 804 N N . SER A 1 104 ? -48.957 20.466 69.981 1.00 57.94 104 SER A N 1
ATOM 805 C CA . SER A 1 104 ? -48.779 21.717 70.732 1.00 57.94 104 SER A CA 1
ATOM 806 C C . SER A 1 104 ? -49.385 22.919 70.002 1.00 57.94 104 SER A C 1
ATOM 808 O O . SER A 1 104 ? -48.780 23.976 69.875 1.00 57.9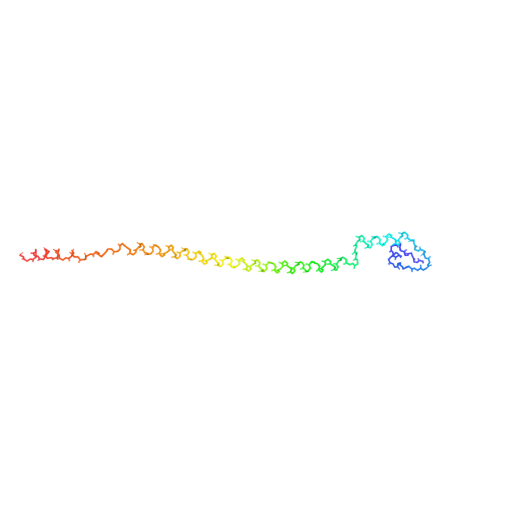4 104 SER A O 1
ATOM 810 N N . GLN A 1 105 ? -50.622 22.771 69.522 1.00 53.03 105 GLN A N 1
ATOM 811 C CA . GLN A 1 105 ? -51.421 23.895 69.020 1.00 53.03 105 GLN A CA 1
ATOM 812 C C . GLN A 1 105 ? -52.895 23.765 69.436 1.00 53.03 105 GLN A C 1
ATOM 814 O O . GLN A 1 105 ? -53.799 23.942 68.632 1.00 53.03 105 GLN A O 1
ATOM 819 N N . GLN A 1 106 ? -53.155 23.424 70.702 1.00 53.25 106 GLN A N 1
ATOM 820 C CA . GLN A 1 106 ? -54.528 23.412 71.232 1.00 53.25 106 GLN A CA 1
ATOM 821 C C . GLN A 1 106 ? -54.679 24.106 72.598 1.00 53.25 106 GLN A C 1
ATOM 823 O O . GLN A 1 106 ? -55.765 24.571 72.911 1.00 53.25 106 GLN A O 1
ATOM 828 N N . GLY A 1 107 ? -53.594 24.331 73.352 1.00 50.72 107 GLY A N 1
ATOM 829 C CA . GLY A 1 107 ? -53.652 25.016 74.657 1.00 50.72 107 GLY A CA 1
ATOM 830 C C . GLY A 1 107 ? -53.642 26.553 74.628 1.00 50.72 107 GLY A C 1
ATOM 831 O O . GLY A 1 107 ? -53.863 27.176 75.658 1.00 50.72 107 GLY A O 1
ATOM 832 N N . GLN A 1 108 ? -53.390 27.197 73.479 1.00 53.69 108 GLN A N 1
ATOM 833 C CA . GLN A 1 108 ? -53.277 28.670 73.402 1.00 53.69 108 GLN A CA 1
ATOM 834 C C . GLN A 1 108 ? -54.527 29.382 72.853 1.00 53.69 108 GLN A C 1
ATOM 836 O O . GLN A 1 108 ? -54.558 30.609 72.815 1.00 53.69 108 GLN A O 1
ATOM 841 N N . ARG A 1 109 ? -55.579 28.651 72.450 1.00 56.34 109 ARG A N 1
ATOM 842 C CA . ARG A 1 109 ? -56.832 29.258 71.946 1.00 56.34 109 ARG A CA 1
ATOM 843 C C . ARG A 1 109 ? -57.948 29.390 72.988 1.00 56.34 109 ARG A C 1
ATOM 845 O O . ARG A 1 109 ? -58.893 30.139 72.742 1.00 56.34 109 ARG A O 1
ATOM 852 N N . GLU A 1 110 ? -57.833 28.740 74.146 1.00 55.69 110 GLU A N 1
ATOM 853 C CA . GLU A 1 110 ? -58.820 28.862 75.234 1.00 55.69 110 GLU A CA 1
ATOM 854 C C . GLU A 1 110 ? -58.546 30.045 76.175 1.00 55.69 110 GLU A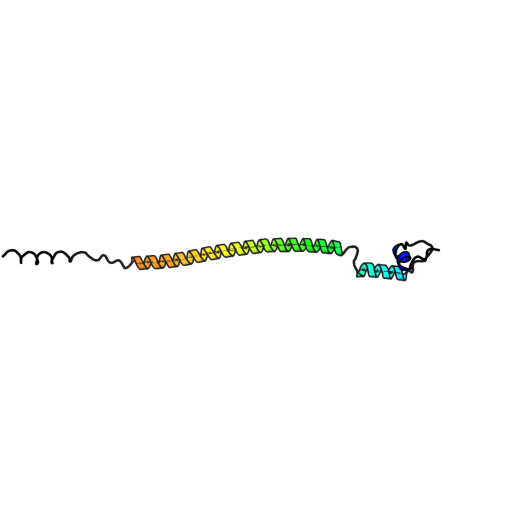 C 1
ATOM 856 O O . GLU A 1 110 ? -59.487 30.712 76.597 1.00 55.69 110 GLU A O 1
ATOM 861 N N . ALA A 1 111 ? -57.281 30.417 76.403 1.00 55.09 111 ALA A N 1
ATOM 862 C CA . ALA A 1 111 ? -56.944 31.557 77.266 1.00 55.09 111 ALA A CA 1
ATOM 863 C C . ALA A 1 111 ? -57.326 32.933 76.672 1.00 55.09 111 ALA A C 1
ATOM 865 O O . ALA A 1 111 ? -57.444 33.912 77.402 1.00 55.09 111 ALA A O 1
ATOM 866 N N . ALA A 1 112 ? -57.557 33.025 75.357 1.00 58.41 112 ALA A N 1
ATOM 867 C CA . ALA A 1 112 ? -57.913 34.281 74.688 1.00 58.41 112 ALA A CA 1
ATOM 868 C C . ALA A 1 112 ? -59.431 34.561 74.634 1.00 58.41 112 ALA A C 1
ATOM 870 O O . ALA A 1 112 ? -59.832 35.655 74.238 1.00 58.41 112 ALA A O 1
ATOM 871 N N . GLN A 1 113 ? -60.285 33.600 75.017 1.00 61.56 113 GLN A N 1
ATOM 872 C CA . GLN A 1 113 ? -61.747 33.746 74.923 1.00 61.56 113 GLN A CA 1
ATOM 873 C C . GLN A 1 113 ? -62.421 34.157 76.241 1.00 61.56 113 GLN A C 1
ATOM 875 O O . GLN A 1 113 ? -63.540 34.664 76.210 1.00 61.56 113 GLN A O 1
ATOM 880 N N . GLN A 1 114 ? -61.745 34.021 77.386 1.00 60.19 114 GLN A N 1
ATOM 881 C CA . GLN A 1 114 ? -62.306 34.397 78.694 1.00 60.19 114 GLN A CA 1
ATOM 882 C C . GLN A 1 114 ? -62.157 35.886 79.045 1.00 60.19 114 GLN A C 1
ATOM 884 O O . GLN A 1 114 ? -62.867 36.368 79.913 1.00 60.19 114 GLN A O 1
ATOM 889 N N . ALA A 1 115 ? -61.341 36.658 78.321 1.00 56.00 115 ALA A N 1
ATOM 890 C CA . ALA A 1 115 ? -61.182 38.101 78.559 1.00 56.00 115 ALA A CA 1
ATOM 891 C C . ALA A 1 115 ? -62.216 38.991 77.828 1.00 56.00 115 ALA A C 1
ATOM 893 O O . ALA A 1 115 ? -62.056 40.207 77.771 1.00 56.00 115 ALA A O 1
ATOM 894 N N . ARG A 1 116 ? -63.252 38.404 77.211 1.00 58.88 116 ARG A N 1
ATOM 895 C CA . ARG A 1 116 ? -64.320 39.141 76.497 1.00 58.88 116 ARG A CA 1
ATOM 896 C C . ARG A 1 116 ? -65.714 38.937 77.087 1.00 58.88 116 ARG A C 1
ATOM 898 O O . ARG A 1 116 ? -66.697 39.339 76.469 1.00 58.88 116 ARG A O 1
ATOM 905 N N . ARG A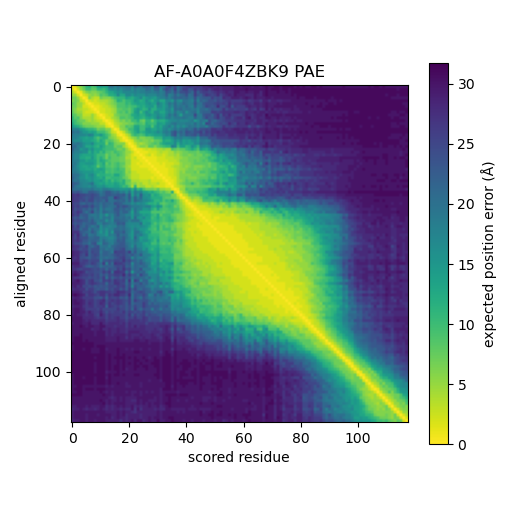 1 117 ? -65.803 38.283 78.244 1.00 58.75 117 ARG A N 1
ATOM 906 C CA . ARG A 1 117 ? -67.068 37.962 78.897 1.00 58.75 117 ARG A CA 1
ATOM 907 C C . ARG A 1 117 ? -66.987 38.253 80.393 1.00 58.75 117 ARG A C 1
ATOM 909 O O . ARG A 1 117 ? -67.135 37.334 81.179 1.00 58.75 117 ARG A O 1
ATOM 916 N N . ASP A 1 118 ? -66.725 39.513 80.719 1.00 49.19 118 ASP A N 1
ATOM 917 C CA . ASP A 1 118 ? -67.149 40.199 81.946 1.00 49.19 118 ASP A CA 1
ATOM 918 C C . ASP A 1 118 ? -67.279 41.697 81.635 1.00 49.19 118 ASP A C 1
ATOM 920 O O . ASP A 1 118 ? -66.304 42.270 81.090 1.00 49.19 118 ASP A O 1
#

Mean predicted aligned error: 19.55 Å